Protein AF-A0A7X7UEB2-F1 (afdb_monomer_lite)

Radius of gyration: 33.51 Å; chains: 1; bounding box: 92×34×77 Å

Structure (mmCIF, N/CA/C/O backbone):
data_AF-A0A7X7UEB2-F1
#
_entry.id   AF-A0A7X7UEB2-F1
#
loop_
_atom_site.group_PDB
_atom_site.id
_atom_site.type_symbol
_atom_site.label_atom_id
_atom_site.label_alt_id
_atom_site.label_comp_id
_atom_site.label_asym_id
_atom_site.label_entity_id
_atom_site.label_seq_id
_atom_site.pdbx_PDB_ins_code
_atom_site.Cartn_x
_atom_site.Cartn_y
_atom_site.Cartn_z
_atom_site.occupancy
_atom_site.B_iso_or_equiv
_atom_site.auth_seq_id
_atom_site.auth_comp_id
_atom_site.auth_asym_id
_atom_site.auth_atom_id
_atom_site.pdbx_PDB_model_num
ATOM 1 N N . MET A 1 1 ? -32.394 -12.393 11.898 1.00 57.94 1 MET A N 1
ATOM 2 C CA . MET A 1 1 ? -31.200 -11.922 11.161 1.00 57.94 1 MET A CA 1
ATOM 3 C C . MET A 1 1 ? -30.027 -11.595 12.089 1.00 57.94 1 MET A C 1
ATOM 5 O O . MET A 1 1 ? -28.947 -12.078 11.803 1.00 57.94 1 MET A O 1
ATOM 9 N N . ARG A 1 2 ? -30.224 -10.933 13.246 1.00 54.94 2 ARG A N 1
ATOM 10 C CA . ARG A 1 2 ? -29.162 -10.702 14.261 1.00 54.94 2 ARG A CA 1
ATOM 11 C C . ARG A 1 2 ? -28.361 -11.949 14.683 1.00 54.94 2 ARG A C 1
ATOM 13 O O . ARG A 1 2 ? -27.142 -11.903 14.708 1.00 54.94 2 ARG A O 1
ATOM 20 N N . ASN A 1 3 ? -29.028 -13.078 14.934 1.00 65.75 3 ASN A N 1
ATOM 21 C CA . ASN A 1 3 ? -28.331 -14.300 15.364 1.00 65.75 3 ASN A CA 1
ATOM 22 C C . ASN A 1 3 ? -27.493 -14.947 14.252 1.00 65.75 3 ASN A C 1
ATOM 24 O O . ASN A 1 3 ? -26.508 -15.604 14.550 1.00 65.75 3 ASN A O 1
ATOM 28 N N . ALA A 1 4 ? -27.873 -14.767 12.983 1.00 71.38 4 ALA A N 1
ATOM 29 C CA . ALA A 1 4 ? -27.097 -15.299 11.863 1.00 71.38 4 ALA A CA 1
ATOM 30 C C . ALA A 1 4 ? -25.797 -14.505 11.674 1.00 71.38 4 ALA A C 1
ATOM 32 O O . ALA A 1 4 ? -24.758 -15.091 11.402 1.00 71.38 4 ALA A O 1
ATOM 33 N N . LEU A 1 5 ? -25.857 -13.190 11.900 1.00 74.06 5 LEU A N 1
ATOM 34 C CA . LEU A 1 5 ? -24.708 -12.292 11.810 1.00 74.06 5 LEU A CA 1
ATOM 35 C C . LEU A 1 5 ? -23.683 -12.579 12.921 1.00 74.06 5 LEU A C 1
ATOM 37 O O . LEU A 1 5 ? -22.499 -12.699 12.637 1.00 74.06 5 LEU A O 1
ATOM 41 N N . LEU A 1 6 ? -24.144 -12.813 14.157 1.00 79.81 6 LEU A N 1
ATOM 42 C CA . LEU A 1 6 ? -23.267 -13.187 15.277 1.00 79.81 6 LEU A CA 1
ATOM 43 C C . LEU A 1 6 ? -22.576 -14.544 15.075 1.00 79.81 6 LEU A C 1
ATOM 45 O O . LEU A 1 6 ? -21.420 -14.703 15.451 1.00 79.81 6 LEU A O 1
ATOM 49 N N . VAL A 1 7 ? -23.266 -15.518 14.474 1.00 80.94 7 VAL A N 1
ATOM 50 C CA . VAL A 1 7 ? -22.673 -16.834 14.178 1.00 80.94 7 VAL A CA 1
ATOM 51 C C . VAL A 1 7 ? -21.616 -16.726 13.081 1.00 80.94 7 VAL A C 1
ATOM 53 O O . VAL A 1 7 ? -20.574 -17.365 13.181 1.00 80.94 7 VAL A O 1
ATOM 56 N N . LEU A 1 8 ? -21.864 -15.904 12.061 1.00 82.00 8 LEU A N 1
ATOM 57 C CA . LEU A 1 8 ? -20.923 -15.701 10.962 1.00 82.00 8 LEU A CA 1
ATOM 58 C C . LEU A 1 8 ? -19.664 -14.972 11.453 1.00 82.00 8 LEU A C 1
ATOM 60 O O . LEU A 1 8 ? -18.556 -15.422 11.183 1.00 82.00 8 LEU A O 1
ATOM 64 N N . LEU A 1 9 ? -19.831 -13.935 12.277 1.00 84.12 9 LEU A N 1
ATOM 65 C CA . LEU A 1 9 ? -18.721 -13.189 12.874 1.00 84.12 9 LEU A CA 1
ATOM 66 C C . LEU A 1 9 ? -17.884 -14.062 13.826 1.00 84.12 9 LEU A C 1
ATOM 68 O O . LEU A 1 9 ? -16.658 -14.023 13.783 1.00 84.12 9 LEU A O 1
ATOM 72 N N . ALA A 1 10 ? -18.529 -14.933 14.611 1.00 83.75 10 ALA A N 1
ATOM 73 C CA . ALA A 1 10 ? -17.829 -15.899 15.459 1.00 83.75 10 ALA A CA 1
ATOM 74 C C . ALA A 1 10 ? -17.028 -16.941 14.655 1.00 83.75 10 ALA A C 1
ATOM 76 O O . ALA A 1 10 ? -15.957 -17.357 15.093 1.00 83.75 10 ALA A O 1
ATOM 77 N N . MET A 1 11 ? -17.518 -17.360 13.481 1.00 85.75 11 MET A N 1
ATOM 78 C CA . MET A 1 11 ? -16.777 -18.274 12.604 1.00 85.75 11 MET A CA 1
ATOM 79 C C . MET A 1 11 ? -15.549 -17.607 11.986 1.00 85.75 11 MET A C 1
ATOM 81 O O . MET A 1 11 ? -14.485 -18.220 11.970 1.00 85.75 11 MET A O 1
ATOM 85 N N . VAL A 1 12 ? -15.676 -16.362 11.519 1.00 85.56 12 VAL A N 1
ATOM 86 C CA . VAL A 1 12 ? -14.549 -15.611 10.941 1.00 85.56 12 VAL A CA 1
ATOM 87 C C . VAL A 1 12 ? -13.454 -15.399 11.987 1.00 85.56 12 VAL A C 1
ATOM 89 O O . VAL A 1 12 ? -12.296 -15.715 11.723 1.00 85.56 12 VAL A O 1
ATOM 92 N N . ALA A 1 13 ? -13.823 -14.988 13.205 1.00 85.44 13 ALA A N 1
ATOM 93 C CA . ALA A 1 13 ? -12.871 -14.832 14.303 1.00 85.44 13 ALA A CA 1
ATOM 94 C C . ALA A 1 13 ? -12.138 -16.147 14.629 1.00 85.44 13 ALA A C 1
ATOM 96 O O . ALA A 1 13 ? -10.922 -16.153 14.794 1.00 85.44 13 ALA A O 1
ATOM 97 N N . ALA A 1 14 ? -12.848 -17.280 14.670 1.00 84.19 14 ALA A N 1
ATOM 98 C CA . ALA A 1 14 ? -12.237 -18.577 14.965 1.00 84.19 14 ALA A CA 1
ATOM 99 C C . ALA A 1 14 ? -11.212 -19.020 13.905 1.00 84.19 14 ALA A C 1
ATOM 101 O O . ALA A 1 14 ? -10.181 -19.592 14.255 1.00 84.19 14 ALA A O 1
ATOM 102 N N . VAL A 1 15 ? -11.476 -18.750 12.622 1.00 83.56 15 VAL A N 1
ATOM 103 C CA . VAL A 1 15 ? -10.534 -19.053 11.531 1.00 83.56 15 VAL A CA 1
ATOM 104 C C . VAL A 1 15 ? -9.302 -18.152 11.615 1.00 83.56 15 VAL A C 1
ATOM 106 O O . VAL A 1 15 ? -8.186 -18.638 11.459 1.00 83.56 15 VAL A O 1
ATOM 109 N N . PHE A 1 16 ? -9.490 -16.873 11.938 1.00 83.00 16 PHE A N 1
ATOM 110 C CA . PHE A 1 16 ? -8.396 -15.917 12.101 1.00 83.00 16 PHE A CA 1
ATOM 111 C C . PHE A 1 16 ? -7.458 -16.292 13.261 1.00 83.00 16 PHE A C 1
ATOM 113 O O . PHE A 1 16 ? -6.245 -16.344 13.083 1.00 83.00 16 PHE A O 1
ATOM 120 N N . PHE A 1 17 ? -8.005 -16.677 14.422 1.00 79.06 17 PHE A N 1
ATOM 121 C CA . PHE A 1 17 ? -7.196 -17.157 15.551 1.00 79.06 17 PHE A CA 1
ATOM 122 C C . PHE A 1 17 ? -6.420 -18.441 15.234 1.00 79.06 17 PHE A C 1
ATOM 124 O O . PHE A 1 17 ? -5.290 -18.595 15.691 1.00 79.06 17 PHE A O 1
ATOM 131 N N . LEU A 1 18 ? -6.997 -19.355 14.446 1.00 75.00 18 LEU A N 1
ATOM 132 C CA . LEU A 1 18 ? -6.289 -20.554 13.987 1.00 75.00 18 LEU A CA 1
ATOM 133 C C . LEU A 1 18 ? -5.150 -20.216 13.022 1.00 75.00 18 LEU A C 1
ATOM 135 O O . LEU A 1 18 ? -4.105 -20.854 13.087 1.00 75.00 18 LEU A O 1
ATOM 139 N N . PHE A 1 19 ? -5.334 -19.217 12.159 1.00 77.56 19 PHE A N 1
ATOM 140 C CA . PHE A 1 19 ? -4.294 -18.758 11.244 1.00 77.56 19 PHE A CA 1
ATOM 141 C C . PHE A 1 19 ? -3.123 -18.106 11.990 1.00 77.56 19 PHE A C 1
ATOM 143 O O . PHE A 1 19 ? -1.973 -18.406 11.687 1.00 77.56 19 PHE A O 1
ATOM 150 N N . ILE A 1 20 ? -3.396 -17.290 13.014 1.00 74.38 20 ILE A N 1
ATOM 151 C CA . ILE A 1 20 ? -2.349 -16.715 13.875 1.00 74.38 20 ILE A CA 1
ATOM 152 C C . ILE A 1 20 ? -1.622 -17.822 14.646 1.00 74.38 20 ILE A C 1
ATOM 154 O O . ILE A 1 20 ? -0.401 -17.895 14.609 1.00 74.38 20 ILE A O 1
ATOM 158 N N . ALA A 1 21 ? -2.358 -18.730 15.294 1.00 69.38 21 ALA A N 1
ATOM 159 C CA . ALA A 1 21 ? -1.751 -19.812 16.068 1.00 69.38 21 ALA A CA 1
ATOM 160 C C . ALA A 1 21 ? -0.892 -20.758 15.209 1.00 69.38 21 ALA A C 1
ATOM 162 O O . ALA A 1 21 ? 0.110 -21.266 15.694 1.00 69.38 21 ALA A O 1
ATOM 163 N N . ALA A 1 22 ? -1.265 -20.982 13.946 1.00 67.19 22 ALA A N 1
ATOM 164 C CA . ALA A 1 22 ? -0.490 -21.805 13.020 1.00 67.19 22 ALA A CA 1
ATOM 165 C C . ALA A 1 22 ? 0.774 -21.108 12.488 1.00 67.19 22 ALA A C 1
ATOM 167 O O . ALA A 1 22 ? 1.717 -21.797 12.117 1.00 67.19 22 ALA A O 1
ATOM 168 N N . ASN A 1 23 ? 0.802 -19.773 12.450 1.00 66.75 23 ASN A N 1
ATOM 169 C CA . ASN A 1 23 ? 1.960 -18.998 11.990 1.00 66.75 23 ASN A CA 1
ATOM 170 C C . ASN A 1 23 ? 2.872 -18.517 13.135 1.00 66.75 23 ASN A C 1
ATOM 172 O O . ASN A 1 23 ? 3.934 -17.967 12.866 1.00 66.75 23 ASN A O 1
ATOM 176 N N . CYS A 1 24 ? 2.493 -18.724 14.401 1.00 56.44 24 CYS A N 1
ATOM 177 C CA . CYS A 1 24 ? 3.330 -18.399 15.562 1.00 56.44 24 CYS A CA 1
ATOM 178 C C . CYS A 1 24 ? 4.185 -19.576 16.077 1.00 56.44 24 CYS A C 1
ATOM 180 O O . CYS A 1 24 ? 4.808 -19.435 17.125 1.00 56.44 24 CYS A O 1
ATOM 182 N N . ASP A 1 25 ? 4.241 -20.714 15.376 1.00 48.34 25 ASP A N 1
ATOM 183 C CA . ASP A 1 25 ? 5.020 -21.898 15.790 1.00 48.34 25 ASP A CA 1
ATOM 184 C C . ASP A 1 25 ? 6.404 -21.951 15.120 1.00 48.34 25 ASP A C 1
ATOM 186 O O . ASP A 1 25 ? 6.764 -22.908 14.436 1.00 48.34 25 ASP A O 1
ATOM 190 N N . SER A 1 26 ? 7.182 -20.882 15.280 1.00 53.12 26 SER A N 1
ATOM 191 C CA . SER A 1 26 ? 8.608 -20.892 14.946 1.00 53.12 26 SER A CA 1
ATOM 192 C C . SER A 1 26 ? 9.338 -19.819 15.744 1.00 53.12 26 SER A C 1
ATOM 194 O O . SER A 1 26 ? 9.320 -18.650 15.360 1.00 53.12 26 SER A O 1
ATOM 196 N N . ASN A 1 27 ? 9.906 -20.236 16.883 1.00 48.47 27 ASN A N 1
ATOM 197 C CA . ASN A 1 27 ? 11.230 -19.851 17.411 1.00 48.47 27 ASN A CA 1
ATOM 198 C C . ASN A 1 27 ? 11.320 -20.007 18.942 1.00 48.47 27 ASN A C 1
ATOM 200 O O . ASN A 1 27 ? 11.746 -19.089 19.635 1.00 48.47 27 ASN A O 1
ATOM 204 N N . ASP A 1 28 ? 10.954 -21.179 19.457 1.00 51.06 28 ASP A N 1
ATOM 205 C CA . ASP A 1 28 ? 11.483 -21.670 20.734 1.00 51.06 28 ASP A CA 1
ATOM 206 C C . ASP A 1 28 ? 12.290 -22.929 20.407 1.00 51.06 28 ASP A C 1
ATOM 208 O O . ASP A 1 28 ? 11.748 -24.028 20.393 1.00 51.06 28 ASP A O 1
ATOM 212 N N . ASP A 1 29 ? 13.566 -22.749 20.075 1.00 49.97 29 ASP A N 1
ATOM 213 C CA . ASP A 1 29 ? 14.576 -23.778 20.302 1.00 49.97 29 ASP A CA 1
ATOM 214 C C . ASP A 1 29 ? 15.831 -23.072 20.824 1.00 49.97 29 ASP A C 1
ATOM 216 O O . ASP A 1 29 ? 16.556 -22.375 20.108 1.00 49.97 29 ASP A O 1
ATOM 220 N N . ASP A 1 30 ? 15.984 -23.217 22.137 1.00 54.97 30 ASP A N 1
ATOM 221 C CA . ASP A 1 30 ? 17.218 -23.101 22.891 1.00 54.97 30 ASP A CA 1
ATOM 222 C C . ASP A 1 30 ? 18.336 -23.917 22.218 1.00 54.97 30 ASP A C 1
ATOM 224 O O . ASP A 1 30 ? 18.109 -25.068 21.860 1.00 54.97 30 ASP A O 1
ATOM 228 N N . ASP A 1 31 ? 19.538 -23.347 22.108 1.00 52.91 31 ASP A N 1
ATOM 229 C CA . ASP A 1 31 ? 20.805 -24.070 22.299 1.00 52.91 31 ASP A CA 1
ATOM 230 C C . ASP A 1 31 ? 21.949 -23.041 22.417 1.00 52.91 31 ASP A C 1
ATOM 232 O O . ASP A 1 31 ? 22.649 -22.693 21.463 1.00 52.91 31 ASP A O 1
ATOM 236 N N . ASP A 1 32 ? 22.108 -22.531 23.640 1.00 60.53 32 ASP A N 1
ATOM 237 C CA . ASP A 1 32 ? 23.404 -22.124 24.178 1.00 60.53 32 ASP A CA 1
ATOM 238 C C . ASP A 1 32 ? 24.255 -23.392 24.364 1.00 60.53 32 ASP A C 1
ATOM 240 O O . ASP A 1 32 ? 23.827 -24.292 25.082 1.00 60.53 32 ASP A O 1
ATOM 244 N N . ASP A 1 33 ? 25.454 -23.452 23.775 1.00 53.91 33 ASP A N 1
ATOM 245 C CA . ASP A 1 33 ? 26.646 -23.985 24.453 1.00 53.91 33 ASP A CA 1
ATOM 246 C C . ASP A 1 33 ? 27.938 -23.797 23.619 1.00 53.91 33 ASP A C 1
ATOM 248 O O . ASP A 1 33 ? 28.211 -24.492 22.643 1.00 53.91 33 ASP A O 1
ATOM 252 N N . ASN A 1 34 ? 28.768 -22.887 24.133 1.00 48.09 34 ASN A N 1
ATOM 253 C CA . ASN A 1 34 ? 30.137 -23.153 24.583 1.00 48.09 34 ASN A CA 1
ATOM 254 C C . ASN A 1 34 ? 31.323 -23.225 23.588 1.00 48.09 34 ASN A C 1
ATOM 256 O O . ASN A 1 34 ? 31.528 -24.200 22.872 1.00 48.09 34 ASN A O 1
ATOM 260 N N . ASP A 1 35 ? 32.170 -22.199 23.740 1.00 50.88 35 ASP A N 1
ATOM 261 C CA . ASP A 1 35 ? 33.622 -22.230 23.975 1.00 50.88 35 ASP A CA 1
ATOM 262 C C . ASP A 1 35 ? 34.599 -22.888 22.979 1.00 50.88 35 ASP A C 1
ATOM 264 O O . ASP A 1 35 ? 34.606 -24.089 22.730 1.00 50.88 35 ASP A O 1
ATOM 268 N N . ASP A 1 36 ? 35.559 -22.033 22.600 1.00 55.75 36 ASP A N 1
ATOM 269 C CA . ASP A 1 36 ? 37.000 -22.279 22.518 1.00 55.75 36 ASP A CA 1
ATOM 270 C C . ASP A 1 36 ? 37.516 -23.388 21.586 1.00 55.75 36 ASP A C 1
ATOM 272 O O . ASP A 1 36 ? 37.629 -24.550 21.966 1.00 55.75 36 ASP A O 1
ATOM 276 N N . ASP A 1 37 ? 38.094 -22.975 20.450 1.00 52.44 37 ASP A N 1
ATOM 277 C CA . ASP A 1 37 ? 39.447 -23.454 20.161 1.00 52.44 37 ASP A CA 1
ATOM 278 C C . ASP A 1 37 ? 40.297 -22.445 19.378 1.00 52.44 37 ASP A C 1
ATOM 280 O O . ASP A 1 37 ? 39.890 -21.826 18.394 1.00 52.44 37 ASP A O 1
ATOM 284 N N . ALA A 1 38 ? 41.504 -22.279 19.903 1.00 54.59 38 ALA A N 1
ATOM 285 C CA . ALA A 1 38 ? 42.540 -21.349 19.505 1.00 54.59 38 ALA A CA 1
ATOM 286 C C . ALA A 1 38 ? 43.390 -21.864 18.328 1.00 54.59 38 ALA A C 1
ATOM 288 O O . ALA A 1 38 ? 43.485 -23.063 18.077 1.00 54.59 38 ALA A O 1
ATOM 289 N N . GLY A 1 39 ? 44.114 -20.939 17.690 1.00 48.22 39 GLY A N 1
ATOM 290 C CA . GLY A 1 39 ? 45.235 -21.214 16.780 1.00 48.22 39 GLY A CA 1
ATOM 291 C C . GLY A 1 39 ? 45.207 -20.240 15.606 1.00 48.22 39 GLY A C 1
ATOM 292 O O . GLY A 1 39 ? 44.571 -20.506 14.597 1.00 48.22 39 GLY A O 1
ATOM 293 N N . ASP A 1 40 ? 45.675 -19.004 15.735 1.00 58.06 40 ASP A N 1
ATOM 294 C CA . ASP A 1 40 ? 47.067 -18.580 15.942 1.00 58.06 40 ASP A CA 1
ATOM 295 C C . ASP A 1 40 ? 48.071 -19.187 14.942 1.00 58.06 40 ASP A C 1
ATOM 297 O O . ASP A 1 40 ? 48.476 -20.344 15.036 1.00 58.06 40 ASP A O 1
ATOM 301 N N . ASP A 1 41 ? 48.484 -18.300 14.037 1.00 54.72 41 ASP A N 1
ATOM 302 C CA . ASP A 1 41 ? 49.846 -18.088 13.567 1.00 54.72 41 ASP A CA 1
ATOM 303 C C . ASP A 1 41 ? 50.537 -19.010 12.534 1.00 54.72 41 ASP A C 1
ATOM 305 O O . ASP A 1 41 ? 50.859 -20.177 12.746 1.00 54.72 41 ASP A O 1
ATOM 309 N N . THR A 1 42 ? 50.985 -18.304 11.483 1.00 48.59 42 THR A N 1
ATOM 310 C CA . THR A 1 42 ? 52.277 -18.385 10.770 1.00 48.59 42 THR A CA 1
ATOM 311 C C . THR A 1 42 ? 52.367 -19.057 9.391 1.00 48.59 42 THR A C 1
ATOM 313 O O . THR A 1 42 ? 52.067 -20.230 9.202 1.00 48.59 42 THR A O 1
ATOM 316 N N . ASN A 1 43 ? 53.006 -18.289 8.487 1.00 47.75 43 ASN A N 1
ATOM 317 C CA . ASN A 1 43 ? 54.162 -18.646 7.636 1.00 47.75 43 ASN A CA 1
ATOM 318 C C . ASN A 1 43 ? 53.881 -18.532 6.109 1.00 47.75 43 ASN A C 1
ATOM 320 O O . ASN A 1 43 ? 53.178 -19.361 5.554 1.00 47.75 43 ASN A O 1
ATOM 324 N N . ASN A 1 44 ? 54.211 -17.428 5.419 1.00 52.31 44 ASN A N 1
ATOM 325 C CA . ASN A 1 44 ? 55.521 -16.978 4.890 1.00 52.31 44 ASN A CA 1
ATOM 326 C C . ASN A 1 44 ? 56.034 -17.772 3.657 1.00 52.31 44 ASN A C 1
ATOM 328 O O . ASN A 1 44 ? 56.224 -18.982 3.750 1.00 52.31 44 ASN A O 1
ATOM 332 N N . GLY A 1 45 ? 56.348 -17.057 2.563 1.00 46.22 45 GLY A N 1
ATOM 333 C CA . GLY A 1 45 ? 57.081 -17.527 1.363 1.00 46.22 45 GLY A CA 1
ATOM 334 C C . GLY A 1 45 ? 56.403 -17.062 0.062 1.00 46.22 45 GLY A C 1
ATOM 335 O O . GLY A 1 45 ? 55.380 -17.627 -0.295 1.00 46.22 45 GLY A O 1
ATOM 336 N N . ALA A 1 46 ? 56.732 -15.910 -0.536 1.00 48.38 46 ALA A N 1
ATOM 337 C CA . ALA A 1 46 ? 57.961 -15.546 -1.266 1.00 48.38 46 ALA A CA 1
ATOM 338 C C . ALA A 1 46 ? 58.176 -16.360 -2.561 1.00 48.38 46 ALA A C 1
ATOM 340 O O . ALA A 1 46 ? 58.373 -17.567 -2.472 1.00 48.38 46 ALA A O 1
ATOM 341 N N . ASP A 1 47 ? 58.101 -15.626 -3.682 1.00 57.41 47 ASP A N 1
ATOM 342 C CA . ASP A 1 47 ? 58.893 -15.651 -4.928 1.00 57.41 47 ASP A CA 1
ATOM 343 C C . ASP A 1 47 ? 59.210 -16.993 -5.624 1.00 57.41 47 ASP A C 1
ATOM 345 O O . ASP A 1 47 ? 59.724 -17.921 -5.009 1.00 57.41 47 ASP A O 1
ATOM 349 N N . ASP A 1 48 ? 58.948 -17.077 -6.937 1.00 53.44 48 ASP A N 1
ATOM 350 C CA . ASP A 1 48 ? 60.023 -17.127 -7.947 1.00 53.44 48 ASP A CA 1
ATOM 351 C C . ASP A 1 48 ? 59.470 -17.125 -9.391 1.00 53.44 48 ASP A C 1
ATOM 353 O O . ASP A 1 48 ? 58.414 -17.689 -9.690 1.00 53.44 48 ASP A O 1
ATOM 357 N N . ASP A 1 49 ? 60.228 -16.413 -10.223 1.00 55.88 49 ASP A N 1
ATOM 358 C CA . ASP A 1 49 ? 60.112 -16.085 -11.643 1.00 55.88 49 ASP A CA 1
ATOM 359 C C . ASP A 1 49 ? 60.359 -17.273 -12.615 1.00 55.88 49 ASP A C 1
ATOM 361 O O . ASP A 1 49 ? 60.572 -18.415 -12.200 1.00 55.88 49 ASP A O 1
ATOM 365 N N . ASP A 1 50 ? 60.397 -16.913 -13.909 1.00 54.06 50 ASP A N 1
ATOM 366 C CA . ASP A 1 50 ? 61.041 -17.573 -15.064 1.00 54.06 50 ASP A CA 1
ATOM 367 C C . ASP A 1 50 ? 60.128 -18.510 -15.896 1.00 54.06 50 ASP A C 1
ATOM 369 O O . ASP A 1 50 ? 59.404 -19.353 -15.372 1.00 54.06 50 ASP A O 1
ATOM 373 N N . ASP A 1 51 ? 60.112 -18.509 -17.229 1.00 51.44 51 ASP A N 1
ATOM 374 C CA . ASP A 1 51 ? 60.821 -17.742 -18.256 1.00 51.44 51 ASP A CA 1
ATOM 375 C C . ASP A 1 51 ? 60.202 -18.122 -19.622 1.00 51.44 51 ASP A C 1
ATOM 377 O O . ASP A 1 51 ? 59.743 -19.252 -19.816 1.00 51.44 51 ASP A O 1
ATOM 381 N N . ASP A 1 52 ? 60.240 -17.155 -20.536 1.00 52.84 52 ASP A N 1
ATOM 382 C CA . ASP A 1 52 ? 60.621 -17.233 -21.952 1.00 52.84 52 ASP A CA 1
ATOM 383 C C . ASP A 1 52 ? 59.937 -18.146 -23.000 1.00 52.84 52 ASP A C 1
ATOM 385 O O . ASP A 1 52 ? 59.841 -19.370 -22.913 1.00 52.84 52 ASP A O 1
ATOM 389 N N . ASP A 1 53 ? 59.646 -17.446 -24.104 1.00 57.81 53 ASP A N 1
ATOM 390 C CA . ASP A 1 53 ? 59.858 -17.801 -25.508 1.00 57.81 53 ASP A CA 1
ATOM 391 C C . ASP A 1 53 ? 59.042 -18.935 -26.143 1.00 57.81 53 ASP A C 1
ATOM 393 O O . ASP A 1 53 ? 59.335 -20.123 -26.000 1.00 57.81 53 ASP A O 1
ATOM 397 N N . ASN A 1 54 ? 58.161 -18.546 -27.076 1.00 54.12 54 ASN A N 1
ATOM 398 C CA . ASN A 1 54 ? 58.386 -18.996 -28.448 1.00 54.12 54 ASN A CA 1
ATOM 399 C C . ASN A 1 54 ? 57.820 -18.029 -29.500 1.00 54.12 54 ASN A C 1
ATOM 401 O O . ASN A 1 54 ? 56.642 -17.671 -29.486 1.00 54.12 54 ASN A O 1
ATOM 405 N N . ASP A 1 55 ? 58.724 -17.677 -30.405 1.00 53.75 55 ASP A N 1
ATOM 406 C CA . ASP A 1 55 ? 58.579 -16.899 -31.626 1.00 53.75 55 ASP A CA 1
ATOM 407 C C . ASP A 1 55 ? 57.615 -17.516 -32.661 1.00 53.75 55 ASP A C 1
ATOM 409 O O . ASP A 1 55 ? 57.394 -18.728 -32.704 1.00 53.75 55 ASP A O 1
ATOM 413 N N . ASP A 1 56 ? 57.174 -16.624 -33.554 1.00 55.22 56 ASP A N 1
ATOM 414 C CA . ASP A 1 56 ? 56.860 -16.820 -34.974 1.00 55.22 56 ASP A CA 1
ATOM 415 C C . ASP A 1 56 ? 55.734 -17.787 -35.385 1.00 55.22 56 ASP A C 1
ATOM 417 O O . ASP A 1 56 ? 55.889 -19.007 -35.411 1.00 55.22 56 ASP A O 1
ATOM 421 N N . ASN A 1 57 ? 54.658 -17.207 -35.936 1.00 51.38 57 ASN A N 1
ATOM 422 C CA . ASN A 1 57 ? 54.311 -17.513 -37.327 1.00 51.38 57 ASN A CA 1
ATOM 423 C C . ASN A 1 57 ? 53.486 -16.385 -37.972 1.00 51.38 57 ASN A C 1
ATOM 425 O O . ASN A 1 57 ? 52.294 -16.220 -37.715 1.00 51.38 57 ASN A O 1
ATOM 429 N N . ASP A 1 58 ? 54.163 -15.627 -38.837 1.00 54.34 58 ASP A N 1
ATOM 430 C CA . ASP A 1 58 ? 53.571 -14.992 -40.013 1.00 54.34 58 ASP A CA 1
ATOM 431 C C . ASP A 1 58 ? 52.909 -16.083 -40.868 1.00 54.34 58 ASP A C 1
ATOM 433 O O . ASP A 1 58 ? 53.610 -16.844 -41.532 1.00 54.34 58 ASP A O 1
ATOM 437 N N . ASP A 1 59 ? 51.580 -16.120 -40.910 1.00 54.44 59 ASP A N 1
ATOM 438 C CA . ASP A 1 59 ? 50.842 -16.739 -42.010 1.00 54.44 59 ASP A CA 1
ATOM 439 C C . ASP A 1 59 ? 49.827 -15.716 -42.540 1.00 54.44 59 ASP A C 1
ATOM 441 O O . ASP A 1 59 ? 48.683 -15.604 -42.102 1.00 54.44 59 ASP A O 1
ATOM 445 N N . ASN A 1 60 ? 50.321 -14.920 -43.492 1.00 53.06 60 ASN A N 1
ATOM 446 C CA . ASN A 1 60 ? 49.514 -14.329 -44.550 1.00 53.06 60 ASN A CA 1
ATOM 447 C C . ASN A 1 60 ? 48.844 -15.471 -45.323 1.00 53.06 60 ASN A C 1
ATOM 449 O O . ASN A 1 60 ? 49.511 -16.111 -46.137 1.00 53.06 60 ASN A O 1
ATOM 453 N N . ASP A 1 61 ? 47.541 -15.652 -45.143 1.00 55.22 61 ASP A N 1
ATOM 454 C CA . ASP A 1 61 ? 46.694 -16.244 -46.170 1.00 55.22 61 ASP A CA 1
ATOM 455 C C . ASP A 1 61 ? 45.524 -15.298 -46.460 1.00 55.22 61 ASP A C 1
ATOM 457 O O . ASP A 1 61 ? 44.658 -15.025 -45.629 1.00 55.22 61 ASP A O 1
ATOM 461 N N . ASP A 1 62 ? 45.576 -14.758 -47.678 1.00 53.19 62 ASP A N 1
ATOM 462 C CA . ASP A 1 62 ? 44.465 -14.150 -48.388 1.00 53.19 62 ASP A CA 1
ATOM 463 C C . ASP A 1 62 ? 43.313 -15.162 -48.479 1.00 53.19 62 ASP A C 1
ATOM 465 O O . ASP A 1 62 ? 43.388 -16.107 -49.263 1.00 53.19 62 ASP A O 1
ATOM 469 N N . ASP A 1 63 ? 42.206 -14.903 -47.787 1.00 49.44 63 ASP A N 1
ATOM 470 C CA . ASP A 1 63 ? 40.898 -15.353 -48.253 1.00 49.44 63 ASP A CA 1
ATOM 471 C C . ASP A 1 63 ? 39.929 -14.173 -48.282 1.00 49.44 63 ASP A C 1
ATOM 473 O O . ASP A 1 63 ? 39.285 -13.767 -47.316 1.00 49.44 63 ASP A O 1
ATOM 477 N N . THR A 1 64 ? 39.832 -13.606 -49.480 1.00 53.03 64 THR A N 1
ATOM 478 C CA . THR A 1 64 ? 38.686 -12.833 -49.927 1.00 53.03 64 THR A CA 1
ATOM 479 C C . THR A 1 64 ? 37.434 -13.704 -49.889 1.00 53.03 64 THR A C 1
ATOM 481 O O . THR A 1 64 ? 37.102 -14.378 -50.864 1.00 53.03 64 THR A O 1
ATOM 484 N N . SER A 1 65 ? 36.687 -13.602 -48.802 1.00 45.50 65 SER A N 1
ATOM 485 C CA . SER A 1 65 ? 35.233 -13.653 -48.832 1.00 45.50 65 SER A CA 1
ATOM 486 C C . SER A 1 65 ? 34.745 -12.620 -47.819 1.00 45.50 65 SER A C 1
ATOM 488 O O . SER A 1 65 ? 35.139 -12.717 -46.660 1.00 45.50 65 SER A O 1
ATOM 490 N N . PRO A 1 66 ? 33.941 -11.609 -48.199 1.00 47.28 66 PRO A N 1
ATOM 491 C CA . PRO A 1 66 ? 33.109 -10.949 -47.210 1.00 47.28 66 PRO A CA 1
ATOM 492 C C . PRO A 1 66 ? 32.126 -12.026 -46.747 1.00 47.28 66 PRO A C 1
ATOM 494 O O . PRO A 1 66 ? 31.163 -12.338 -47.445 1.00 47.28 66 PRO A O 1
ATOM 497 N N . GLY A 1 67 ? 32.478 -12.714 -45.662 1.00 42.00 67 GLY A N 1
ATOM 498 C CA . GLY A 1 67 ? 31.487 -13.373 -44.839 1.00 42.00 67 GLY A CA 1
ATOM 499 C 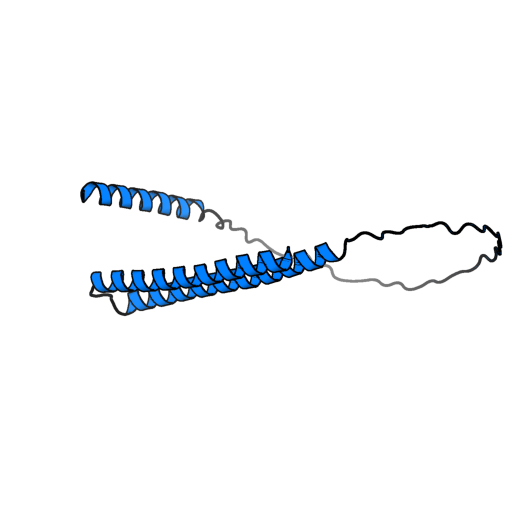C . GLY A 1 67 ? 30.577 -12.257 -44.372 1.00 42.00 67 GLY A C 1
ATOM 500 O O . GLY A 1 67 ? 31.014 -11.363 -43.649 1.00 42.00 67 GLY A O 1
ATOM 501 N N . ASP A 1 68 ? 29.365 -12.255 -44.910 1.00 49.28 68 ASP A N 1
ATOM 502 C CA . ASP A 1 68 ? 28.209 -11.684 -44.245 1.00 49.28 68 ASP A CA 1
ATOM 503 C C . ASP A 1 68 ? 28.041 -12.489 -42.944 1.00 49.28 68 ASP A C 1
ATOM 505 O O . ASP A 1 68 ? 27.225 -13.404 -42.868 1.00 49.28 68 ASP A O 1
ATOM 509 N N . ASP A 1 69 ? 28.913 -12.237 -41.968 1.00 50.41 69 ASP A N 1
ATOM 510 C CA . ASP A 1 69 ? 28.692 -12.646 -40.592 1.00 50.41 69 ASP A CA 1
ATOM 511 C C . ASP A 1 69 ? 27.857 -11.513 -40.003 1.00 50.41 69 ASP A C 1
ATOM 513 O O . ASP A 1 69 ? 28.346 -10.535 -39.432 1.00 50.41 69 ASP A O 1
ATOM 517 N N . ASP A 1 70 ? 26.567 -11.620 -40.324 1.00 52.38 70 ASP A N 1
ATOM 518 C CA . ASP A 1 70 ? 25.463 -11.164 -39.499 1.00 52.38 70 ASP A CA 1
ATOM 519 C C . ASP A 1 70 ? 25.672 -11.758 -38.093 1.00 52.38 70 ASP A C 1
ATOM 521 O O . ASP A 1 70 ? 25.017 -12.723 -37.704 1.00 52.38 70 ASP A O 1
ATOM 525 N N . ASP A 1 71 ? 26.621 -11.208 -37.334 1.00 52.31 71 ASP A N 1
ATOM 526 C CA . ASP A 1 71 ? 26.593 -11.281 -35.880 1.00 52.31 71 ASP A CA 1
ATOM 527 C C . ASP A 1 71 ? 25.501 -10.294 -35.452 1.00 52.31 71 ASP A C 1
ATOM 529 O O . ASP A 1 71 ? 25.739 -9.168 -35.001 1.00 52.31 71 ASP A O 1
ATOM 533 N N . ASP A 1 72 ? 24.265 -10.732 -35.708 1.00 53.41 72 ASP A N 1
ATOM 534 C CA . ASP A 1 72 ? 23.131 -10.543 -34.822 1.00 53.41 72 ASP A CA 1
ATOM 535 C C . ASP A 1 72 ? 23.592 -11.006 -33.423 1.00 53.41 72 ASP A C 1
ATOM 537 O O . ASP A 1 72 ? 23.262 -12.099 -32.973 1.00 53.41 72 ASP A O 1
ATOM 541 N N . ASP A 1 73 ? 24.414 -10.198 -32.745 1.00 52.47 73 ASP A N 1
ATOM 542 C CA . ASP A 1 73 ? 24.559 -10.260 -31.293 1.00 52.47 73 ASP A CA 1
ATOM 543 C C . ASP A 1 73 ? 23.245 -9.712 -30.725 1.00 52.47 73 ASP A C 1
ATOM 545 O O . ASP A 1 73 ? 23.106 -8.531 -30.392 1.00 52.47 73 ASP A O 1
ATOM 549 N N . ASP A 1 74 ? 22.257 -10.603 -30.798 1.00 53.62 74 ASP A N 1
ATOM 550 C CA . ASP A 1 74 ? 21.086 -10.773 -29.957 1.00 53.62 74 ASP A CA 1
ATOM 551 C C . ASP A 1 74 ? 21.036 -9.770 -28.788 1.00 53.62 74 ASP A C 1
ATOM 553 O O . ASP A 1 74 ? 21.812 -9.845 -27.837 1.00 53.62 74 ASP A O 1
ATOM 557 N N . ASP A 1 75 ? 20.162 -8.767 -28.923 1.00 55.22 75 ASP A N 1
ATOM 558 C CA . ASP A 1 75 ? 18.930 -8.555 -28.132 1.00 55.22 75 ASP A CA 1
ATOM 559 C C . ASP A 1 75 ? 18.905 -8.853 -26.606 1.00 55.22 75 ASP A C 1
ATOM 561 O O . ASP A 1 75 ? 17.843 -8.757 -26.002 1.00 55.22 75 ASP A O 1
ATOM 565 N N . ASP A 1 76 ? 20.022 -9.113 -25.923 1.00 51.53 76 ASP A N 1
ATOM 566 C CA . ASP A 1 76 ? 20.039 -9.480 -24.492 1.00 51.53 76 ASP A CA 1
ATOM 567 C C . ASP A 1 76 ? 20.243 -8.279 -23.538 1.00 51.53 76 ASP A C 1
ATOM 569 O O . ASP A 1 76 ? 20.274 -8.436 -22.319 1.00 51.53 76 ASP A O 1
ATOM 573 N N . ASN A 1 77 ? 20.372 -7.054 -24.062 1.00 49.94 77 ASN A N 1
ATOM 574 C CA . ASN A 1 77 ? 20.507 -5.840 -23.234 1.00 49.94 77 ASN A CA 1
ATOM 575 C C . ASN A 1 77 ? 19.161 -5.210 -22.832 1.00 49.94 77 ASN A C 1
ATOM 577 O O . ASN A 1 77 ? 19.126 -4.408 -21.897 1.00 49.94 77 ASN A O 1
ATOM 581 N N . ASP A 1 78 ? 18.072 -5.528 -23.536 1.00 60.16 78 ASP A N 1
ATOM 582 C CA . ASP A 1 78 ? 16.744 -5.002 -23.195 1.00 60.16 78 ASP A CA 1
ATOM 583 C C . ASP A 1 78 ? 16.144 -5.752 -21.995 1.00 60.16 78 ASP A C 1
ATOM 585 O O . ASP A 1 78 ? 15.464 -5.138 -21.174 1.00 60.16 78 ASP A O 1
ATOM 589 N N . ASP A 1 79 ? 16.470 -7.037 -21.818 1.00 70.38 79 ASP A N 1
ATOM 590 C CA . ASP A 1 79 ? 15.963 -7.840 -20.700 1.00 70.38 79 ASP A CA 1
ATOM 591 C C . ASP A 1 79 ? 16.487 -7.338 -19.342 1.00 70.38 79 ASP A C 1
ATOM 593 O O . ASP A 1 79 ? 15.687 -7.121 -18.432 1.00 70.38 79 ASP A O 1
ATOM 597 N N . GLU A 1 80 ? 17.788 -7.038 -19.207 1.00 80.12 80 GLU A N 1
ATOM 598 C CA . GLU A 1 80 ? 18.338 -6.458 -17.965 1.00 80.12 80 GLU A CA 1
ATOM 599 C C . GLU A 1 80 ? 17.727 -5.082 -17.644 1.00 80.12 80 GLU A C 1
ATOM 601 O O . GLU A 1 80 ? 17.462 -4.762 -16.482 1.00 80.12 80 GLU A O 1
ATOM 606 N N . ALA A 1 81 ? 17.466 -4.258 -18.664 1.00 80.00 81 ALA A N 1
ATOM 607 C CA . ALA A 1 81 ? 16.864 -2.940 -18.478 1.00 80.00 81 ALA A CA 1
ATOM 608 C C . ALA A 1 81 ? 15.388 -3.031 -18.050 1.00 80.00 81 ALA A C 1
ATOM 610 O O . ALA A 1 81 ? 14.939 -2.256 -17.200 1.00 80.00 81 ALA A O 1
ATOM 611 N N . ILE A 1 82 ? 14.636 -3.983 -18.607 1.00 83.25 82 ILE A N 1
ATOM 612 C CA . ILE A 1 82 ? 13.245 -4.259 -18.228 1.00 83.25 82 ILE A CA 1
ATOM 613 C C . ILE A 1 82 ? 13.182 -4.842 -16.811 1.00 83.25 82 ILE A C 1
ATOM 615 O O . ILE A 1 82 ? 12.341 -4.414 -16.019 1.00 83.25 82 ILE A O 1
ATOM 619 N N . GLU A 1 83 ? 14.074 -5.774 -16.464 1.00 86.50 83 GLU A N 1
ATOM 620 C CA . GLU A 1 83 ? 14.171 -6.344 -15.115 1.00 86.50 83 GLU A CA 1
ATOM 621 C C . GLU A 1 83 ? 14.470 -5.265 -14.068 1.00 86.50 83 GLU A C 1
ATOM 623 O O . GLU A 1 83 ? 13.777 -5.186 -13.052 1.00 86.50 83 GLU A O 1
ATOM 628 N N . GLN A 1 84 ? 15.424 -4.373 -14.344 1.00 88.00 84 GLN A N 1
ATOM 629 C CA . GLN A 1 84 ? 15.746 -3.261 -13.451 1.00 88.00 84 GLN A CA 1
ATOM 630 C C . GLN A 1 84 ? 14.584 -2.264 -13.319 1.00 88.00 84 GLN A C 1
ATOM 632 O O . GLN A 1 84 ? 14.278 -1.812 -12.217 1.00 88.00 84 GLN A O 1
ATOM 637 N N . CYS A 1 85 ? 13.884 -1.963 -14.416 1.00 87.25 85 CYS A N 1
ATOM 638 C CA . CYS A 1 85 ? 12.678 -1.129 -14.393 1.00 87.25 85 CYS A CA 1
ATOM 639 C C . CYS A 1 85 ? 11.588 -1.742 -13.494 1.00 87.25 85 CYS A C 1
ATOM 641 O O . CYS A 1 85 ? 10.981 -1.047 -12.679 1.00 87.25 85 CYS A O 1
ATOM 643 N N . MET A 1 86 ? 11.375 -3.058 -13.587 1.00 89.75 86 MET A N 1
ATOM 644 C CA . MET A 1 86 ? 10.410 -3.793 -12.761 1.00 89.75 86 MET A CA 1
ATOM 645 C C . MET A 1 86 ? 10.762 -3.787 -11.276 1.00 89.75 86 MET A C 1
ATOM 647 O O . MET A 1 86 ? 9.871 -3.603 -10.444 1.00 89.75 86 MET A O 1
ATOM 651 N N . GLU A 1 87 ? 12.040 -3.968 -10.942 1.00 91.06 87 GLU A N 1
ATOM 652 C CA . GLU A 1 87 ? 12.531 -3.917 -9.563 1.00 91.06 87 GLU A CA 1
ATOM 653 C C . GLU A 1 87 ? 12.261 -2.542 -8.937 1.00 91.06 87 GLU A C 1
ATOM 655 O O . GLU A 1 87 ? 11.669 -2.455 -7.862 1.00 91.06 87 GLU A O 1
ATOM 660 N N . GLU A 1 88 ? 12.582 -1.457 -9.650 1.00 88.00 88 GLU A N 1
ATOM 661 C CA . GLU A 1 88 ? 12.319 -0.090 -9.184 1.00 88.00 88 GLU A CA 1
ATOM 662 C C . GLU A 1 88 ? 10.821 0.179 -8.977 1.00 88.00 88 GLU A C 1
ATOM 664 O O . GLU A 1 88 ? 10.419 0.766 -7.965 1.00 88.00 88 GLU A O 1
ATOM 669 N N . CYS A 1 89 ? 9.976 -0.272 -9.911 1.00 90.62 89 CYS A N 1
ATOM 670 C CA . CYS A 1 89 ? 8.525 -0.173 -9.775 1.00 90.62 89 CYS A CA 1
ATOM 671 C C . CYS A 1 89 ? 8.031 -0.933 -8.525 1.00 90.62 89 CYS A C 1
ATOM 673 O O . CYS A 1 89 ? 7.123 -0.463 -7.832 1.00 90.62 89 CYS A O 1
ATOM 675 N N . GLN A 1 90 ? 8.612 -2.101 -8.227 1.00 91.62 90 GLN A N 1
ATOM 676 C CA . GLN A 1 90 ? 8.153 -2.982 -7.154 1.00 91.62 90 GLN A CA 1
ATOM 677 C C . GLN A 1 90 ? 8.574 -2.448 -5.786 1.00 91.62 90 GLN A C 1
ATOM 679 O O . GLN A 1 90 ? 7.779 -2.478 -4.842 1.00 91.62 90 GLN A O 1
ATOM 684 N N . ASP A 1 91 ? 9.782 -1.899 -5.686 1.00 91.88 91 ASP A N 1
ATOM 685 C CA . ASP A 1 91 ? 10.271 -1.212 -4.492 1.00 91.88 91 ASP A CA 1
ATOM 686 C C . ASP A 1 91 ? 9.411 0.015 -4.162 1.00 91.88 91 ASP A C 1
ATOM 688 O O . ASP A 1 91 ? 9.023 0.226 -3.006 1.00 91.88 91 ASP A O 1
ATOM 692 N N . ALA A 1 92 ? 9.053 0.806 -5.179 1.00 87.06 92 ALA A N 1
ATOM 693 C CA . ALA A 1 92 ? 8.184 1.967 -5.012 1.00 87.06 92 ALA A CA 1
ATOM 694 C C . ALA A 1 92 ? 6.777 1.568 -4.543 1.00 87.06 92 ALA A C 1
ATOM 696 O O . ALA A 1 92 ? 6.245 2.180 -3.613 1.00 87.06 92 ALA A O 1
ATOM 697 N N . TYR A 1 93 ? 6.195 0.529 -5.147 1.00 92.25 93 TYR A N 1
ATOM 698 C CA . TYR A 1 93 ? 4.898 -0.009 -4.742 1.00 92.25 93 TYR A CA 1
ATOM 699 C C . TYR A 1 93 ? 4.926 -0.520 -3.294 1.00 92.25 93 TYR A C 1
ATOM 701 O O . TYR A 1 93 ? 4.104 -0.102 -2.480 1.00 92.25 93 TYR A O 1
ATOM 709 N N . SER A 1 94 ? 5.922 -1.335 -2.942 1.00 92.62 94 SER A N 1
ATOM 710 C CA . SER A 1 94 ? 6.052 -1.919 -1.599 1.00 92.62 94 SER A CA 1
ATOM 711 C C . SER A 1 94 ? 6.223 -0.845 -0.522 1.00 92.62 94 SER A C 1
ATOM 713 O O . SER A 1 94 ? 5.647 -0.936 0.561 1.00 92.62 94 SER A O 1
ATOM 715 N N . THR A 1 95 ? 6.985 0.210 -0.826 1.00 93.69 95 THR A N 1
ATOM 716 C CA . THR A 1 95 ? 7.144 1.366 0.069 1.00 93.69 95 THR A CA 1
ATOM 717 C C . THR A 1 95 ? 5.821 2.111 0.255 1.00 93.69 95 THR A C 1
ATOM 719 O O . THR A 1 95 ? 5.466 2.474 1.374 1.00 93.69 95 THR A O 1
ATOM 722 N N . CYS A 1 96 ? 5.080 2.318 -0.834 1.00 92.31 96 CYS A N 1
ATOM 723 C CA . CYS A 1 96 ? 3.783 2.989 -0.825 1.00 92.31 96 CYS A CA 1
ATOM 724 C C . CYS A 1 96 ? 2.763 2.222 0.033 1.00 92.31 96 CYS A C 1
ATOM 726 O O . CYS A 1 96 ? 2.147 2.810 0.921 1.00 92.31 96 CYS A O 1
ATOM 728 N N . GLU A 1 97 ? 2.645 0.905 -0.164 1.00 92.25 97 GLU A N 1
ATOM 729 C CA . GLU A 1 97 ? 1.755 0.034 0.614 1.00 92.25 97 GLU A CA 1
ATOM 730 C C . GLU A 1 97 ? 2.107 0.067 2.110 1.00 92.25 97 GLU A C 1
ATOM 732 O O . GLU A 1 97 ? 1.239 0.331 2.945 1.00 92.25 97 GLU A O 1
ATOM 737 N N . TYR A 1 98 ? 3.393 -0.078 2.444 1.00 91.38 98 TYR A N 1
ATOM 738 C CA . TYR A 1 98 ? 3.875 -0.016 3.824 1.00 91.38 98 TYR A CA 1
ATOM 739 C C . TYR A 1 98 ? 3.536 1.311 4.516 1.00 91.38 98 TYR A C 1
ATOM 741 O O . TYR A 1 98 ? 3.127 1.328 5.683 1.00 91.38 98 TYR A O 1
ATOM 749 N N . ASP A 1 99 ? 3.686 2.437 3.817 1.00 90.50 99 ASP A N 1
ATOM 750 C CA . ASP A 1 99 ? 3.356 3.755 4.358 1.00 90.50 99 ASP A CA 1
ATOM 751 C C . ASP A 1 99 ? 1.847 3.896 4.616 1.00 90.50 99 ASP A C 1
ATOM 753 O O . ASP A 1 99 ? 1.448 4.450 5.650 1.00 90.50 99 ASP A O 1
ATOM 757 N N . CYS A 1 100 ? 0.997 3.367 3.727 1.00 88.38 100 CYS A N 1
ATOM 758 C CA . CYS A 1 100 ? -0.457 3.363 3.906 1.00 88.38 100 CYS A CA 1
ATOM 759 C C . CYS A 1 100 ? -0.870 2.496 5.115 1.00 88.38 100 CYS A C 1
ATOM 761 O O . CYS A 1 100 ? -1.636 2.958 5.965 1.00 88.38 100 CYS A O 1
ATOM 763 N N . GLU A 1 101 ? -0.326 1.282 5.245 1.00 87.62 101 GLU A N 1
ATOM 764 C CA . GLU A 1 101 ? -0.588 0.377 6.376 1.00 87.62 101 GLU A CA 1
ATOM 765 C C . GLU A 1 101 ? -0.100 0.963 7.707 1.00 87.62 101 GLU A C 1
ATOM 767 O O . GLU A 1 101 ? -0.799 0.939 8.723 1.00 87.62 101 GLU A O 1
ATOM 772 N N . THR A 1 102 ? 1.092 1.557 7.706 1.00 87.88 102 THR A N 1
ATOM 773 C CA . THR A 1 102 ? 1.657 2.217 8.886 1.00 87.88 102 THR A CA 1
ATOM 774 C C . THR A 1 102 ? 0.795 3.405 9.308 1.00 87.88 102 THR A C 1
ATOM 776 O O . THR A 1 102 ? 0.517 3.594 10.495 1.00 87.88 102 THR A O 1
ATOM 779 N N . THR A 1 103 ? 0.330 4.201 8.343 1.00 85.25 103 THR A N 1
ATOM 780 C CA . THR A 1 103 ? -0.581 5.324 8.596 1.00 85.25 103 THR A CA 1
ATOM 781 C C . THR A 1 103 ? -1.902 4.844 9.186 1.00 85.25 103 THR A C 1
ATOM 783 O O . THR A 1 103 ? -2.389 5.454 10.141 1.00 85.25 103 THR A O 1
ATOM 786 N N . GLN A 1 104 ? -2.453 3.738 8.674 1.00 87.94 104 GLN A N 1
ATOM 787 C CA . GLN A 1 104 ? -3.628 3.103 9.260 1.00 87.94 104 GLN A CA 1
ATOM 788 C C . GLN A 1 104 ? -3.364 2.761 10.725 1.00 87.94 104 GLN A C 1
ATOM 790 O O . GLN A 1 104 ? -4.086 3.239 11.590 1.00 87.94 104 GLN A O 1
ATOM 795 N N . TRP A 1 105 ? -2.291 2.030 11.026 1.00 86.62 105 TRP A N 1
ATOM 796 C CA . TRP A 1 105 ? -1.965 1.620 12.391 1.00 86.62 105 TRP A CA 1
ATOM 797 C C . TRP A 1 105 ? -1.843 2.798 13.375 1.00 86.62 105 TRP A C 1
ATOM 799 O O . TRP A 1 105 ? -2.348 2.731 14.500 1.00 86.62 105 TRP A O 1
ATOM 809 N N . PHE A 1 106 ? -1.214 3.904 12.960 1.00 85.31 106 PHE A N 1
ATOM 810 C CA . PHE A 1 106 ? -1.146 5.120 13.779 1.00 85.31 106 PHE A CA 1
ATOM 811 C C . PHE A 1 106 ? -2.524 5.753 13.989 1.00 85.31 106 PHE A C 1
ATOM 813 O O . PHE A 1 106 ? -2.864 6.108 15.115 1.00 85.31 106 PHE A O 1
ATOM 820 N N . CYS A 1 107 ? -3.328 5.852 12.929 1.00 85.94 107 CYS A N 1
ATOM 821 C CA . CYS A 1 107 ? -4.695 6.368 12.986 1.00 85.94 107 CYS A CA 1
ATOM 822 C C . CYS A 1 107 ? -5.560 5.531 13.944 1.00 85.94 107 CYS A C 1
ATOM 824 O O . CYS A 1 107 ? -6.227 6.072 14.821 1.00 85.94 107 CYS A O 1
ATOM 826 N N . GLU A 1 108 ? -5.466 4.205 13.849 1.00 84.00 108 GLU A N 1
ATOM 827 C CA . GLU A 1 108 ? -6.155 3.244 14.710 1.00 84.00 108 GLU A CA 1
ATOM 828 C C . GLU A 1 108 ? -5.736 3.364 16.185 1.00 84.00 108 GLU A C 1
ATOM 830 O O . GLU A 1 108 ? -6.585 3.338 17.081 1.00 84.00 108 GLU A O 1
ATOM 835 N N . SER A 1 109 ? -4.439 3.545 16.439 1.00 85.06 109 SER A N 1
ATOM 836 C CA . SER A 1 109 ? -3.895 3.740 17.788 1.00 85.06 109 SER A CA 1
ATOM 837 C C . SER A 1 109 ? -4.367 5.058 18.414 1.00 85.06 109 SER A C 1
ATOM 839 O O . SER A 1 109 ? -4.703 5.100 19.600 1.00 85.06 109 SER A O 1
ATOM 841 N N . ASP A 1 110 ? -4.432 6.129 17.619 1.00 83.31 110 ASP A N 1
ATOM 842 C CA . ASP A 1 110 ? -4.949 7.429 18.053 1.00 83.31 110 ASP A CA 1
ATOM 843 C C . ASP A 1 110 ? -6.463 7.370 18.323 1.00 83.31 110 ASP A C 1
ATOM 845 O O . ASP A 1 110 ? -6.926 7.890 19.343 1.00 83.31 110 ASP A O 1
ATOM 849 N N . CYS A 1 111 ? -7.232 6.675 17.472 1.00 80.62 111 CYS A N 1
ATOM 850 C CA . CYS A 1 111 ? -8.654 6.407 17.705 1.00 80.62 111 CYS A CA 1
ATOM 851 C C . CYS A 1 111 ? -8.866 5.707 19.054 1.00 80.62 111 CYS A C 1
ATOM 853 O O . CYS A 1 111 ? -9.733 6.110 19.833 1.00 80.62 111 CYS A O 1
ATOM 855 N N . GLU A 1 112 ? -8.055 4.689 19.359 1.00 75.50 112 GLU A N 1
ATOM 856 C CA . GLU A 1 112 ? -8.134 3.968 20.629 1.00 75.50 112 GLU A CA 1
ATOM 857 C C . GLU A 1 112 ? -7.801 4.881 21.816 1.00 75.50 112 GLU A C 1
ATOM 859 O O . GLU A 1 112 ? -8.485 4.817 22.833 1.00 75.50 112 GLU A O 1
ATOM 864 N N . PHE A 1 113 ? -6.815 5.777 21.697 1.00 69.12 113 PHE A N 1
ATOM 865 C CA . PHE A 1 113 ? -6.388 6.664 22.785 1.00 69.12 113 PHE A CA 1
ATOM 866 C C . PHE A 1 113 ? -7.420 7.740 23.167 1.00 69.12 113 PHE A C 1
ATOM 868 O O . PHE A 1 113 ? -7.568 8.035 24.357 1.00 69.12 113 PHE A O 1
ATOM 875 N N . ASP A 1 114 ? -8.152 8.306 22.204 1.00 63.03 114 ASP A N 1
ATOM 876 C CA . ASP A 1 114 ? -9.108 9.398 22.457 1.00 63.03 114 ASP A CA 1
ATOM 877 C C . ASP A 1 114 ? -10.539 8.920 22.784 1.00 63.03 114 ASP A C 1
ATOM 879 O O . ASP A 1 114 ? -11.284 9.637 23.460 1.00 63.03 114 ASP A O 1
ATOM 883 N N . TYR A 1 115 ? -10.936 7.710 22.366 1.00 64.19 115 TYR A N 1
ATOM 884 C CA . TYR A 1 115 ? -12.334 7.240 22.412 1.00 64.19 115 TYR A CA 1
ATOM 885 C C . TYR A 1 115 ? -12.624 6.089 23.396 1.00 64.19 115 TYR A C 1
ATOM 887 O O . TYR A 1 115 ? -13.580 5.336 23.213 1.00 64.19 115 TYR A O 1
ATOM 895 N N . TRP A 1 116 ? -11.884 5.979 24.506 1.00 61.19 116 TRP A N 1
ATOM 896 C CA . TRP A 1 116 ? -12.106 4.918 25.514 1.00 61.19 116 TRP A CA 1
ATOM 897 C C . TRP A 1 116 ? -13.532 4.859 26.111 1.00 61.19 116 TRP A C 1
ATOM 899 O O . TRP A 1 116 ? -13.931 3.808 26.614 1.00 61.19 116 TRP A O 1
ATOM 909 N N . ASP A 1 117 ? -14.303 5.954 26.071 1.00 68.44 117 ASP A N 1
ATOM 910 C CA . ASP A 1 117 ? -15.634 6.049 26.696 1.00 68.44 117 ASP A CA 1
ATOM 911 C C . ASP A 1 117 ? -16.825 5.964 25.712 1.00 68.44 117 ASP A C 1
ATOM 913 O O . ASP A 1 117 ? -17.962 5.793 26.166 1.00 68.44 117 ASP A O 1
ATOM 917 N N . ASP A 1 118 ? -16.608 6.049 24.390 1.00 79.56 118 ASP A N 1
ATOM 918 C CA . ASP A 1 118 ? -17.679 5.984 23.378 1.00 79.56 118 ASP A CA 1
ATOM 919 C C . ASP A 1 118 ? -17.370 4.959 22.265 1.00 79.56 118 ASP A C 1
ATOM 921 O O . ASP A 1 118 ? -16.633 5.254 21.320 1.00 79.56 118 ASP A O 1
ATOM 925 N N . PRO A 1 119 ? -17.957 3.748 22.344 1.00 74.19 119 PRO A N 1
ATOM 926 C CA . PRO A 1 119 ? -17.690 2.676 21.391 1.00 74.19 119 PRO A CA 1
ATOM 927 C C . PRO A 1 119 ? -18.273 2.928 19.994 1.00 74.19 119 PRO A C 1
ATOM 929 O O . PRO A 1 119 ? -17.824 2.285 19.047 1.00 74.19 119 PRO A O 1
ATOM 932 N N . GLU A 1 120 ? -19.271 3.809 19.842 1.00 80.88 120 GLU A N 1
ATOM 933 C CA . GLU A 1 120 ? -19.793 4.164 18.513 1.00 80.88 120 GLU A CA 1
ATOM 934 C C . GLU A 1 120 ? -18.814 5.107 17.799 1.00 80.88 120 GLU A C 1
ATOM 936 O O . GLU A 1 120 ? -18.463 4.853 16.649 1.00 80.88 120 GLU A O 1
ATOM 941 N N . GLY A 1 121 ? -18.273 6.105 18.508 1.00 77.94 121 GLY A N 1
ATOM 942 C CA . GLY A 1 121 ? -17.251 7.009 17.966 1.00 77.94 121 GLY A CA 1
ATOM 943 C C . GLY A 1 121 ? -15.936 6.309 17.602 1.00 77.94 121 GLY A C 1
ATOM 944 O O . GLY A 1 121 ? -15.329 6.629 16.581 1.00 77.94 121 GLY A O 1
ATOM 945 N N . LEU A 1 122 ? -15.529 5.298 18.377 1.00 81.69 122 LEU A N 1
ATOM 946 C CA . LEU A 1 122 ? -14.354 4.479 18.062 1.00 81.69 122 LEU A CA 1
ATOM 947 C C . LEU A 1 122 ? -14.531 3.701 16.745 1.00 81.69 122 LEU A C 1
ATOM 949 O O . LEU A 1 122 ? -13.618 3.653 15.923 1.00 81.69 122 LEU A O 1
ATOM 953 N N . ALA A 1 123 ? -15.711 3.111 16.527 1.00 83.00 123 ALA A N 1
ATOM 954 C CA . ALA A 1 123 ? -16.005 2.359 15.308 1.00 83.00 123 ALA A CA 1
ATOM 955 C C . ALA A 1 123 ? -16.025 3.257 14.060 1.00 83.00 123 ALA A C 1
ATOM 957 O O . ALA A 1 123 ? -15.481 2.871 13.029 1.00 83.00 123 ALA A O 1
ATOM 958 N N . GLU A 1 124 ? -16.603 4.457 14.167 1.00 86.25 124 GLU A N 1
ATOM 959 C CA . GLU A 1 124 ? -16.591 5.451 13.085 1.00 86.25 124 GLU A CA 1
ATOM 960 C C . GLU A 1 124 ? -15.161 5.910 12.754 1.00 86.25 124 GLU A C 1
ATOM 962 O O . GLU A 1 124 ? -14.813 6.064 11.587 1.00 86.25 124 GLU A O 1
ATOM 967 N N . CYS A 1 125 ? -14.308 6.079 13.769 1.00 86.44 125 CYS A N 1
ATOM 968 C CA . CYS A 1 125 ? -12.904 6.445 13.585 1.00 86.44 125 CYS A CA 1
ATOM 969 C C . CYS A 1 125 ? -12.127 5.353 12.828 1.00 86.44 125 CYS A C 1
ATOM 971 O O . CYS A 1 125 ? -11.468 5.651 11.832 1.00 86.44 125 CYS A O 1
ATOM 973 N N . TYR A 1 126 ? -12.281 4.085 13.228 1.00 85.81 126 TYR A N 1
ATOM 974 C CA . TYR A 1 126 ? -11.668 2.951 12.529 1.00 85.81 126 TYR A CA 1
ATOM 975 C C . TYR A 1 126 ? -12.124 2.826 11.073 1.00 85.81 126 TYR A C 1
ATOM 977 O O . TYR A 1 126 ? -11.305 2.542 10.202 1.00 85.81 126 TYR A O 1
ATOM 985 N N . GLU A 1 127 ? -13.406 3.065 10.790 1.00 88.25 127 GLU A N 1
ATOM 986 C CA . GLU A 1 127 ? -13.933 3.031 9.421 1.00 88.25 127 GLU A CA 1
ATOM 987 C C . GLU A 1 127 ? -13.270 4.096 8.538 1.00 88.25 127 GLU A C 1
ATOM 989 O O . GLU A 1 127 ? -12.820 3.783 7.438 1.00 88.25 127 GLU A O 1
ATOM 994 N N . VAL A 1 128 ? -13.123 5.324 9.046 1.00 87.56 128 VAL A N 1
ATOM 995 C CA . VAL A 1 128 ? -12.451 6.415 8.322 1.00 87.56 128 VAL A CA 1
ATOM 996 C C . VAL A 1 128 ? -10.969 6.107 8.082 1.00 87.56 128 VAL A C 1
ATOM 998 O O . VAL A 1 128 ? -10.470 6.350 6.984 1.00 87.56 128 VAL A O 1
ATOM 1001 N N . CYS A 1 129 ? -10.260 5.565 9.078 1.00 89.31 129 CYS A N 1
ATOM 1002 C CA . CYS A 1 129 ? -8.853 5.181 8.920 1.00 89.31 129 CYS A CA 1
ATOM 1003 C C . CYS A 1 129 ? -8.685 4.073 7.866 1.00 89.31 129 CYS A C 1
ATOM 1005 O O . CYS A 1 129 ? -7.794 4.158 7.022 1.00 89.31 129 CYS A O 1
ATOM 1007 N N . ALA A 1 130 ? -9.554 3.059 7.889 1.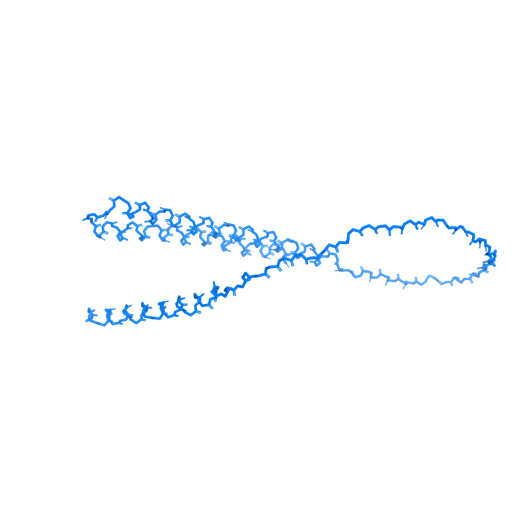00 87.81 130 ALA A N 1
ATOM 1008 C CA . ALA A 1 130 ? -9.519 1.954 6.937 1.00 87.81 130 ALA A CA 1
ATOM 1009 C C . ALA A 1 130 ? -9.861 2.405 5.507 1.00 87.81 130 ALA A C 1
ATOM 1011 O O . ALA A 1 130 ? -9.211 1.969 4.559 1.00 87.81 130 ALA A O 1
ATOM 1012 N N . GLU A 1 131 ? -10.845 3.295 5.337 1.00 89.56 131 GLU A N 1
ATOM 1013 C CA . GLU A 1 131 ? -11.189 3.865 4.027 1.00 89.56 131 GLU A CA 1
ATOM 1014 C C . GLU A 1 131 ? -10.015 4.665 3.448 1.00 89.56 131 GLU A C 1
ATOM 1016 O O . GLU A 1 131 ? -9.640 4.461 2.296 1.00 89.56 131 GLU A O 1
ATOM 1021 N N . ALA A 1 132 ? -9.365 5.501 4.262 1.00 87.12 132 ALA A N 1
ATOM 1022 C CA . ALA A 1 132 ? -8.203 6.274 3.828 1.00 87.12 132 ALA A CA 1
ATOM 1023 C C . ALA A 1 132 ? -7.012 5.387 3.421 1.00 87.12 132 ALA A C 1
ATOM 1025 O O . ALA A 1 132 ? -6.328 5.687 2.443 1.00 87.12 132 ALA A O 1
ATOM 1026 N N . ALA A 1 133 ? -6.769 4.294 4.150 1.00 89.44 133 ALA A N 1
ATOM 1027 C CA . ALA A 1 133 ? -5.720 3.334 3.818 1.00 89.44 133 ALA A CA 1
ATOM 1028 C C . ALA A 1 133 ? -6.024 2.585 2.513 1.00 89.44 133 ALA A C 1
ATOM 1030 O O . ALA A 1 133 ? -5.150 2.455 1.658 1.00 89.44 133 ALA A O 1
ATOM 1031 N N . ALA A 1 134 ? -7.274 2.158 2.319 1.00 89.31 134 ALA A N 1
ATOM 1032 C CA . ALA A 1 134 ? -7.703 1.495 1.091 1.00 89.31 134 ALA A CA 1
ATOM 1033 C C . ALA A 1 134 ? -7.584 2.414 -0.137 1.00 89.31 134 ALA A C 1
ATOM 1035 O O . ALA A 1 134 ? -7.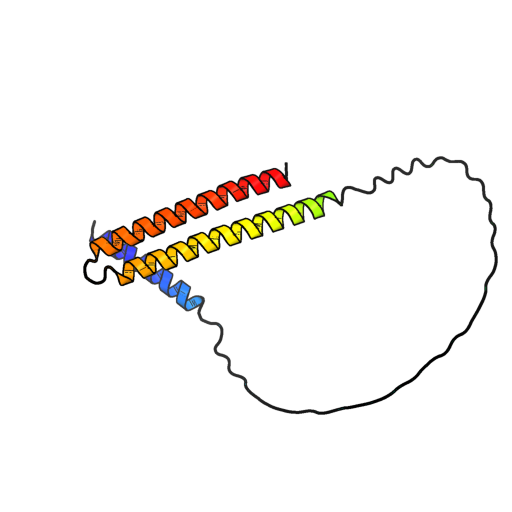080 1.986 -1.175 1.00 89.31 134 ALA A O 1
ATOM 1036 N N . ASP A 1 135 ? -7.990 3.680 -0.012 1.00 92.00 135 ASP A N 1
ATOM 1037 C CA . ASP A 1 135 ? -7.825 4.681 -1.072 1.00 92.00 135 ASP A CA 1
ATOM 1038 C C . ASP A 1 135 ? -6.344 4.920 -1.403 1.00 92.00 135 ASP A C 1
ATOM 1040 O O . ASP A 1 135 ? -5.983 5.087 -2.567 1.00 92.00 135 ASP A O 1
ATOM 1044 N N . CYS A 1 136 ? -5.478 4.914 -0.388 1.00 92.00 136 CYS A N 1
ATOM 1045 C CA . CYS A 1 136 ? -4.032 5.057 -0.541 1.00 92.00 136 CYS A CA 1
ATOM 1046 C C . CYS A 1 136 ? -3.429 3.877 -1.328 1.00 92.00 136 CYS A C 1
ATOM 1048 O O . CYS A 1 136 ? -2.754 4.101 -2.332 1.00 92.00 136 CYS A O 1
ATOM 1050 N N . ILE A 1 137 ? -3.757 2.635 -0.956 1.00 91.50 137 ILE A N 1
ATOM 1051 C CA . ILE A 1 137 ? -3.293 1.422 -1.654 1.00 91.50 137 ILE A CA 1
ATOM 1052 C C . ILE A 1 137 ? -3.776 1.403 -3.107 1.00 91.50 137 ILE A C 1
ATOM 1054 O O . ILE A 1 137 ? -2.995 1.118 -4.009 1.00 91.50 137 ILE A O 1
ATOM 1058 N N . ALA A 1 138 ? -5.026 1.797 -3.365 1.00 90.69 138 ALA A N 1
ATOM 1059 C CA . ALA A 1 138 ? -5.560 1.856 -4.725 1.00 90.69 138 ALA A CA 1
ATOM 1060 C C . ALA A 1 138 ? -4.772 2.815 -5.641 1.00 90.69 138 ALA A C 1
ATOM 1062 O O . ALA A 1 138 ? -4.667 2.580 -6.845 1.00 90.69 138 ALA A O 1
ATOM 1063 N N . VAL A 1 139 ? -4.203 3.892 -5.086 1.00 92.31 139 VAL A N 1
ATOM 1064 C CA . VAL A 1 139 ? -3.304 4.789 -5.829 1.00 92.31 139 VAL A CA 1
ATOM 1065 C C . VAL A 1 139 ? -1.970 4.105 -6.129 1.00 92.31 139 VAL A C 1
ATOM 1067 O O . VAL A 1 139 ? -1.457 4.259 -7.238 1.00 92.31 139 VAL A O 1
ATOM 1070 N N . CYS A 1 140 ? -1.415 3.354 -5.174 1.00 89.94 140 CYS A N 1
ATOM 1071 C CA . CYS A 1 140 ? -0.192 2.580 -5.386 1.00 89.94 140 CYS A CA 1
ATOM 1072 C C . CYS A 1 140 ? -0.401 1.512 -6.479 1.00 89.94 140 CYS A C 1
ATOM 1074 O O . CYS A 1 140 ? 0.446 1.380 -7.359 1.00 89.94 140 CYS A O 1
ATOM 1076 N N . ASP A 1 141 ? -1.543 0.816 -6.476 1.00 90.19 141 ASP A N 1
ATOM 1077 C CA . ASP A 1 141 ? -1.909 -0.191 -7.483 1.00 90.19 141 ASP A CA 1
ATOM 1078 C C . ASP A 1 141 ? -1.999 0.404 -8.898 1.00 90.19 141 ASP A C 1
ATOM 1080 O O . ASP A 1 141 ? -1.401 -0.122 -9.836 1.00 90.19 141 ASP A O 1
ATOM 1084 N N . ASP A 1 142 ? -2.703 1.529 -9.069 1.00 92.00 142 ASP A N 1
ATOM 1085 C CA . ASP A 1 142 ? -2.829 2.201 -10.376 1.00 92.00 142 ASP A CA 1
ATOM 1086 C C . ASP A 1 142 ? -1.469 2.703 -10.897 1.00 92.00 142 ASP A C 1
ATOM 1088 O O . ASP A 1 142 ? -1.160 2.623 -12.095 1.00 92.00 142 ASP A O 1
ATOM 1092 N N . ALA A 1 143 ? -0.619 3.184 -9.984 1.00 87.31 143 ALA A N 1
ATOM 1093 C CA . ALA A 1 143 ? 0.748 3.574 -10.299 1.00 87.31 143 ALA A CA 1
ATOM 1094 C C . ALA A 1 143 ? 1.598 2.365 -10.715 1.00 87.31 143 ALA A C 1
ATOM 1096 O O . ALA A 1 143 ? 2.307 2.455 -11.718 1.00 87.31 143 ALA A O 1
ATOM 1097 N N . TRP A 1 144 ? 1.492 1.236 -10.009 1.00 91.44 144 TRP A N 1
ATOM 1098 C CA . TRP A 1 144 ? 2.167 -0.013 -10.359 1.00 91.44 144 TRP A CA 1
ATOM 1099 C C . TRP A 1 144 ? 1.729 -0.524 -11.732 1.00 91.44 144 TRP A C 1
ATOM 1101 O O . TRP A 1 144 ? 2.585 -0.792 -12.568 1.00 91.44 144 TRP A O 1
ATOM 1111 N N . GLU A 1 145 ? 0.428 -0.577 -12.032 1.00 90.94 145 GLU A N 1
ATOM 1112 C C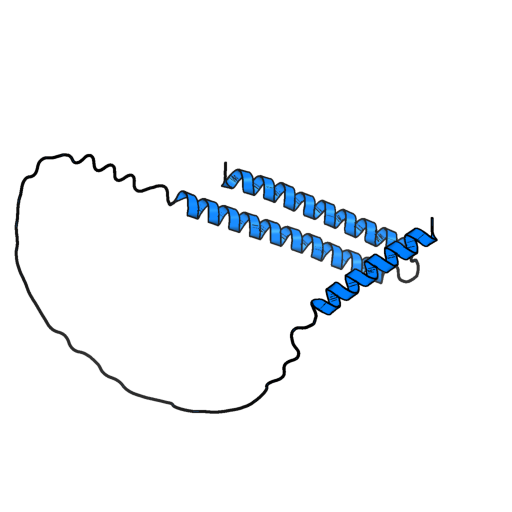A . GLU A 1 145 ? -0.066 -0.990 -13.356 1.00 90.94 145 GLU A CA 1
ATOM 1113 C C . GLU A 1 145 ? 0.463 -0.089 -14.481 1.00 90.94 145 GLU A C 1
ATOM 1115 O O . GLU A 1 145 ? 0.780 -0.557 -15.580 1.00 90.94 145 GLU A O 1
ATOM 1120 N N . THR A 1 146 ? 0.564 1.215 -14.217 1.00 90.88 146 THR A N 1
ATOM 1121 C CA . THR A 1 146 ? 1.140 2.171 -15.166 1.00 90.88 146 THR A CA 1
ATOM 1122 C C . THR A 1 146 ? 2.635 1.940 -15.357 1.00 90.88 146 THR A C 1
ATOM 1124 O O . THR A 1 146 ? 3.075 1.858 -16.500 1.00 90.88 146 THR A O 1
ATOM 1127 N N . CYS A 1 147 ? 3.386 1.764 -14.270 1.00 89.56 147 CYS A N 1
ATOM 1128 C CA . CYS A 1 147 ? 4.818 1.462 -14.289 1.00 89.56 147 CYS A CA 1
ATOM 1129 C C . CYS A 1 147 ? 5.088 0.159 -15.057 1.00 89.56 147 CYS A C 1
ATOM 1131 O O . CYS A 1 147 ? 5.919 0.112 -15.959 1.00 89.56 147 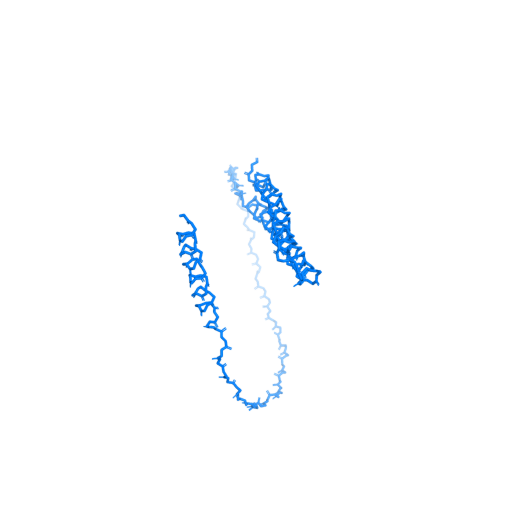CYS A O 1
ATOM 1133 N N . TRP A 1 148 ? 4.281 -0.869 -14.787 1.00 88.19 148 TRP A N 1
ATOM 1134 C CA . TRP A 1 148 ? 4.379 -2.173 -15.429 1.00 88.19 148 TRP A CA 1
ATOM 1135 C C . TRP A 1 148 ? 4.160 -2.090 -16.941 1.00 88.19 148 TRP A C 1
ATOM 1137 O O . TRP A 1 148 ? 4.892 -2.693 -17.723 1.00 88.19 148 TRP A O 1
ATOM 1147 N N . ARG A 1 149 ? 3.161 -1.310 -17.369 1.00 88.38 149 ARG A N 1
ATOM 1148 C CA . ARG A 1 149 ? 2.912 -1.051 -18.789 1.00 88.38 149 ARG A CA 1
ATOM 1149 C C . ARG A 1 149 ? 4.086 -0.325 -19.440 1.00 88.38 149 ARG A C 1
ATOM 1151 O O . ARG A 1 149 ? 4.453 -0.712 -20.540 1.00 88.38 149 ARG A O 1
ATOM 1158 N N . ASP A 1 150 ? 4.642 0.689 -18.785 1.00 87.12 150 ASP A N 1
ATOM 1159 C CA . ASP A 1 150 ? 5.696 1.533 -19.354 1.00 87.12 150 ASP A CA 1
ATOM 1160 C C . ASP A 1 150 ? 7.047 0.800 -19.475 1.00 87.12 150 ASP A C 1
ATOM 1162 O O . ASP A 1 150 ? 7.818 1.103 -20.382 1.00 87.12 150 ASP A O 1
ATOM 1166 N N . CYS A 1 151 ? 7.333 -0.183 -18.614 1.00 84.19 151 CYS A N 1
ATOM 1167 C CA . CYS A 1 151 ? 8.532 -1.016 -18.759 1.00 84.19 151 CYS A CA 1
ATOM 1168 C C . CYS A 1 151 ? 8.388 -2.097 -19.853 1.00 84.19 151 CYS A C 1
ATOM 1170 O O . CYS A 1 151 ? 9.397 -2.532 -20.392 1.00 84.19 151 CYS A O 1
ATOM 1172 N N . TYR A 1 152 ? 7.170 -2.562 -20.177 1.00 77.00 152 TYR A N 1
ATOM 1173 C CA . TYR A 1 152 ? 6.956 -3.684 -21.115 1.00 77.00 152 TYR A CA 1
ATOM 1174 C C . TYR A 1 152 ? 6.416 -3.299 -22.508 1.00 77.00 152 TYR A C 1
ATOM 1176 O O . TYR A 1 152 ? 6.435 -4.151 -23.401 1.00 77.00 152 TYR A O 1
ATOM 1184 N N . PHE A 1 153 ? 5.889 -2.085 -22.720 1.00 71.44 153 PHE A N 1
ATOM 1185 C CA . PHE A 1 153 ? 5.222 -1.670 -23.971 1.00 71.44 153 PHE A CA 1
ATOM 1186 C C . PHE A 1 153 ? 5.656 -0.292 -24.470 1.00 71.44 153 PHE A C 1
ATOM 1188 O O . PHE A 1 153 ? 5.738 -0.144 -25.715 1.00 71.44 153 PHE A O 1
#

Secondary structure (DSSP, 8-state):
-HHHHHHHHHHHHHHHHHHHHHHS--------------------------------------------------STHHHHHHHHHHHHHHHHHHHHHHHHHHHHHHHHHHHHHH-TT-HHHHHHHHHHHHHHHHHHHHHHHHHHHHHHHHHH-

pLDDT: mean 72.12, std 16.46, range [42.0, 93.69]

Sequence (153 aa):
MRNALLVLLAMVAAVFFLFIAANCDSNDDDDDDNDDDAGDDTNNGADDDDDDDNDDNDDNDDDTSPGDDDDDDDDDNDDEAIEQCMEECQDAYSTCEYDCETTQWFCESDCEFDYWDDPEGLAECYEVCAEAAADCIAVCDDAWETCWRDCYF

Foldseek 3Di:
DVVVVVVVVVVVVVVVVVVVVVVPPDDPDDDDDDDDDDDDDDDDDDDDDDDDDDDDDDDDDDDDDPPPPPPPVDDPPLVVVLVVLLVVLVVQLVVQLVVLVVQLVVQLVVLCVPCVPPPVSSVVSNVVSVVSSVVSNVVSVVSSVVSNVVSPD

=== Feature glossary ===
Feature key, reading from the visual/contextual features back to the raw sequence:

Rendered structure images. Six rendered views show the 3D structure from the faces of a cube — i.e. along ±x, ±y, ±z. Rendering representation is drawn randomly per protein from cartoon (secondary-structure ribbons), sticks (backbone bonds), or molecular surface; coloring is either N→C rainbow (blue at the N-terminus through red at the C-terminus) or one color per chain.

Contact-map, Ramachandran, and PAE plots. The contact map is a binary N×N matrix image: pixel (i, j) is dark where Cα_i and Cα_j are within 8 Å and |i−j|>4. Because the |i−j|>4 filter removes local helical contacts, off-diagonal stripes parallel to the main diagonal indicate parallel β-sheets; stripes perpendicular to it indicate antiparallel β-sheets. The Ramachandran plot scatters every residue's (φ, ψ) pair against the sterically allowed regions. The PAE heatmap renders the predicted-aligned-error matrix.

InterPro / GO / CATH / organism. Database cross-references. InterPro integrates a dozen domain/family signature databases into unified entries with residue-range hits. GO terms attach function/process/location labels with evidence codes. CATH codes position the fold in a four-level structural taxonomy. Organism is the NCBI-taxonomy species name.

Nearest PDB structures. The Foldseek neighbor list gives the closest experimentally determined structures in the PDB, ranked by structural alignment. TM-score near 1 means near-identical fold; near 0.3 means only rough topology match. This is how one finds what a novel AlphaFold prediction most resembles in the solved-structure universe.

Predicted aligned error. PAE(i, j) answers: if I align the predicted and true structures on residue i, how far off (in Å) do I expect residue j to be? A block-diagonal PAE matrix with low values on the blocks and high values off-diagonal is the signature of a multi-domain protein with confidently predicted domains but uncertain inter-domain orientation.

Solvent-accessible surface area. Accessible surface area quantifies burial. A residue with SASA near zero is packed into the hydrophobic core; one with SASA >100 Å² sits on the surface. Computed here via the Shrake–Rupley numerical algorithm with a 1.4 Å probe.

B-factor. B-factor (Debye–Waller factor) reflects atomic displacement in the crystal lattice. It is an experimental observable (units Å²), not a prediction; low values mean the atom is pinned down, high values mean it moves or is heterogeneous across the crystal.

pLDDT. For AlphaFold models, the B-factor field carries pLDDT — the model's own estimate of local accuracy on a 0–100 scale. Regions with pLDDT<50 should be treated as essentially unmodeled; they often correspond to intrinsically disordere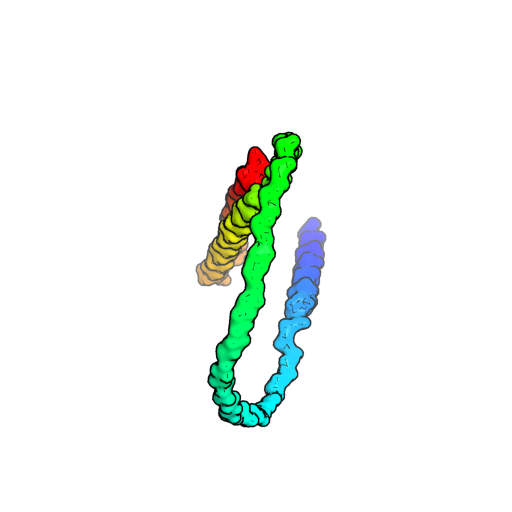d segments.

Backbone torsions (φ/ψ). φ (phi) and ψ (psi) are the two rotatable backbone dihedrals per residue: φ is the C(i-1)–N–Cα–C torsion, ψ is the N–Cα–C–N(i+1) torsion, both in degrees on (−180°, 180°]. α-helical residues cluster near (−60°, −45°); β-strand residues near (−120°, +130°). A Ramachandran plot is simply a scatter of (φ, ψ) for every residue.

Radius of gyration, Cα contacts, bounding box. Radius of gyration (Rg) is the root-mean-square distance of Cα atoms from their centroid — a single number for overall size and compactness. A globular domain of N residues has Rg ≈ 2.2·N^0.38 Å; an extended or disordered chain has a much larger Rg. The Cα contact count is the number of residue pairs whose Cα atoms are within 8 Å and are more than four positions apart in sequence — a standard proxy for tertiary packing density. The bounding box is the smallest axis-aligned box enclosing all Cα atoms.

Secondary structure (3-state, P-SEA). Three-state secondary structure (P-SEA) collapses the eight DSSP classes into helix (a), strand (b), and coil (c). P-SEA assigns these from Cα geometry alone — distances and angles — without requiring backbone oxygens, so it works on any Cα trace.

Secondary structure (8-state, DSSP). DSSP 8-state secondary structure assigns each residue one of H (α-helix), G (3₁₀-helix), I (π-helix), E (extended β-strand), B (isolated β-bridge), T (hydrogen-bonded turn), S (bend), or '-' (coil). The assignment is computed from backbone hydrogen-bond geometry via the Kabsch–Sander algorithm.

Foldseek 3Di. A 3Di character summarizes, for each residue, the relative orientation of the Cα frame of its nearest spatial neighbor. Because it encodes fold topology rather than chemistry, 3Di alignments detect remote structural similarity that sequence alignment misses.

mmCIF coordinates. The mmCIF block holds the 3D Cartesian coordinates of each backbone atom (N, Cα, C, O) in ångströms. mmCIF is the PDB's canonical archive format — a tagged-loop text representation of the atomic model.

Sequence. Sequence gives the chain of amino acids in standard one-letter code (A=alanine, C=cysteine, …, Y=tyrosine), read N→C. It is the only feature that is directly encoded by the gene; all structural features are derived from the folded form of this sequence.